Protein AF-A0A357CZT4-F1 (afdb_monomer_lite)

Foldseek 3Di:
DDDDDDDDPDDDPPDDDDDDPPDDDDDDDDDFPDDPDWDQDPVRPDIAHPVRGDD

Structure (mmCIF, N/CA/C/O backbone):
data_AF-A0A357CZT4-F1
#
_entry.id   AF-A0A357CZT4-F1
#
loop_
_atom_site.group_PDB
_atom_site.id
_atom_site.type_symbol
_atom_site.label_atom_id
_atom_site.label_alt_id
_atom_site.label_comp_id
_atom_site.label_asym_id
_atom_site.label_entity_id
_atom_site.label_seq_id
_atom_site.pdbx_PDB_ins_code
_atom_site.Cartn_x
_atom_site.Cartn_y
_atom_site.Cartn_z
_atom_site.occupancy
_atom_site.B_iso_or_equiv
_atom_site.auth_seq_id
_atom_site.auth_comp_id
_atom_site.auth_asym_id
_atom_site.auth_atom_id
_atom_site.pdbx_PDB_model_num
ATOM 1 N N . LEU A 1 1 ? 8.061 13.814 7.376 1.00 78.50 1 LEU A N 1
ATOM 2 C CA . LEU A 1 1 ? 6.827 14.533 7.762 1.00 78.50 1 LEU A CA 1
ATOM 3 C C . LEU A 1 1 ? 5.816 13.620 8.467 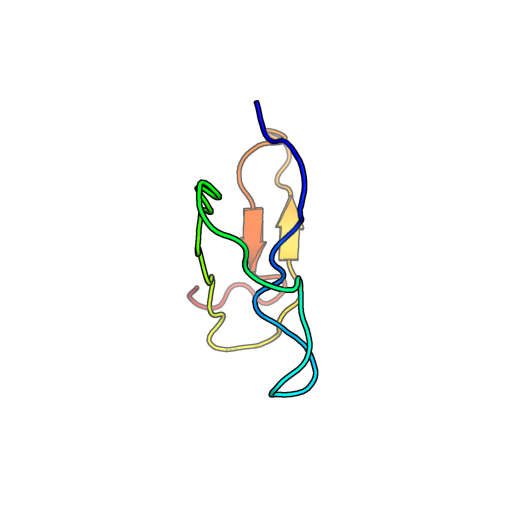1.00 78.50 1 LEU A C 1
ATOM 5 O O . LEU A 1 1 ? 4.839 14.134 8.974 1.00 78.50 1 LEU A O 1
ATOM 9 N N . HIS A 1 2 ? 6.008 12.298 8.525 1.00 93.00 2 HIS A N 1
ATOM 10 C CA . HIS A 1 2 ? 5.040 11.421 9.192 1.00 93.00 2 HIS A CA 1
ATOM 11 C C . HIS A 1 2 ? 5.200 11.470 10.712 1.00 93.00 2 HIS A C 1
ATOM 13 O O . HIS A 1 2 ? 6.321 11.560 11.217 1.00 93.00 2 HIS A O 1
ATOM 19 N N . GLU A 1 3 ? 4.071 11.394 11.405 1.00 93.44 3 GLU A N 1
ATOM 20 C CA . GLU A 1 3 ? 3.972 11.234 12.850 1.00 93.44 3 GLU A CA 1
ATOM 21 C C . GLU A 1 3 ? 3.094 10.023 13.161 1.00 93.44 3 GLU A C 1
ATOM 23 O O . GLU A 1 3 ? 2.334 9.557 12.311 1.00 93.44 3 GLU A O 1
ATOM 28 N N . GLY A 1 4 ? 3.235 9.481 14.369 1.00 93.81 4 GLY A N 1
ATOM 29 C CA . GLY A 1 4 ? 2.427 8.343 14.781 1.00 93.81 4 GLY A CA 1
ATOM 30 C C . GLY A 1 4 ? 0.935 8.695 14.890 1.00 93.81 4 GLY A C 1
ATOM 31 O O . GLY A 1 4 ? 0.583 9.857 15.089 1.00 93.81 4 GLY A O 1
ATOM 32 N N . PRO A 1 5 ? 0.050 7.687 14.865 1.00 94.25 5 PRO A N 1
ATOM 33 C CA . PRO A 1 5 ? 0.362 6.260 14.797 1.00 94.25 5 PRO A CA 1
ATOM 34 C C . PRO A 1 5 ? 0.597 5.752 13.368 1.00 94.25 5 PRO A C 1
ATOM 36 O O . PRO A 1 5 ? -0.037 6.212 12.423 1.00 94.25 5 PRO A O 1
ATOM 39 N N . ASP A 1 6 ? 1.429 4.715 13.238 1.00 93.69 6 ASP A N 1
ATOM 40 C CA . ASP A 1 6 ? 1.505 3.936 12.001 1.00 93.69 6 ASP A CA 1
ATOM 41 C C . ASP A 1 6 ? 0.192 3.167 11.778 1.00 93.69 6 ASP A C 1
ATOM 43 O O . ASP A 1 6 ? -0.346 2.539 12.700 1.00 93.69 6 ASP A O 1
ATOM 47 N N . VAL A 1 7 ? -0.307 3.176 10.538 1.00 94.31 7 VAL A N 1
ATOM 48 C CA . VAL A 1 7 ? -1.527 2.462 10.131 1.00 94.31 7 VAL A CA 1
ATOM 49 C C . VAL A 1 7 ? -1.180 1.424 9.054 1.00 94.31 7 VAL A C 1
ATOM 51 O O . VAL A 1 7 ? -1.334 1.689 7.862 1.00 94.31 7 VAL A O 1
ATOM 54 N N . PRO A 1 8 ? -0.660 0.238 9.434 1.00 94.12 8 PRO A N 1
ATOM 55 C CA . PRO A 1 8 ? -0.318 -0.795 8.464 1.00 94.12 8 PRO A CA 1
ATOM 56 C C . PRO A 1 8 ? -1.578 -1.348 7.787 1.00 94.12 8 PRO A C 1
ATOM 58 O O . PRO A 1 8 ? -2.540 -1.731 8.449 1.00 94.12 8 PRO A O 1
ATOM 61 N N . ASN A 1 9 ? -1.539 -1.477 6.459 1.00 94.62 9 ASN A N 1
ATOM 62 C CA . ASN A 1 9 ? -2.636 -2.035 5.653 1.00 94.62 9 ASN A CA 1
ATOM 63 C C . ASN A 1 9 ? -2.670 -3.579 5.647 1.00 94.62 9 ASN A C 1
ATOM 65 O O . ASN A 1 9 ? -3.244 -4.198 4.754 1.00 94.62 9 ASN A O 1
ATOM 69 N N . TYR A 1 10 ? -2.029 -4.215 6.628 1.00 94.44 10 TYR A N 1
ATOM 70 C CA . TYR A 1 10 ? -1.984 -5.661 6.805 1.00 94.44 10 TYR A CA 1
ATOM 71 C C . TYR A 1 10 ? -2.096 -6.008 8.289 1.00 94.44 10 TYR A C 1
ATOM 73 O O . TYR A 1 10 ? -1.699 -5.241 9.164 1.00 94.44 10 TYR A O 1
ATOM 81 N N . GLY A 1 11 ? -2.599 -7.206 8.571 1.00 94.00 11 GLY A N 1
ATOM 82 C CA . GLY A 1 11 ? -2.711 -7.729 9.925 1.00 94.00 11 GLY A CA 1
ATOM 83 C C . GLY A 1 11 ? -4.075 -8.358 10.202 1.00 94.00 11 GLY A C 1
ATOM 84 O O . GLY A 1 11 ? -4.913 -8.464 9.305 1.00 94.00 11 GLY A O 1
ATOM 85 N N . PRO A 1 12 ? -4.300 -8.819 11.443 1.00 94.88 12 PRO A N 1
ATOM 86 C CA . PRO A 1 12 ? -5.571 -9.408 11.841 1.00 94.88 12 PRO A CA 1
ATOM 87 C C . PRO A 1 12 ? -6.702 -8.374 11.827 1.00 94.88 12 PRO A C 1
ATOM 89 O O . PRO A 1 12 ? -6.548 -7.273 12.358 1.00 94.88 12 PRO A O 1
ATOM 92 N N . ALA A 1 13 ? -7.862 -8.753 11.287 1.00 92.44 13 ALA A N 1
ATOM 93 C CA . ALA A 1 13 ? -9.053 -7.910 11.306 1.00 92.44 13 ALA A CA 1
ATOM 94 C C . ALA A 1 13 ? -9.432 -7.497 12.743 1.00 92.44 13 ALA A C 1
ATOM 96 O O . ALA A 1 13 ? -9.342 -8.294 13.680 1.00 92.44 13 ALA A O 1
ATOM 97 N N . GLY A 1 14 ? -9.848 -6.239 12.915 1.00 91.00 14 GLY A N 1
ATOM 98 C CA . GLY A 1 14 ? -10.214 -5.678 14.221 1.00 91.00 14 GLY A CA 1
ATOM 99 C C . GLY A 1 14 ? -9.030 -5.309 15.126 1.00 91.00 14 GLY A C 1
ATOM 100 O O . GLY A 1 14 ? -9.253 -4.923 16.273 1.00 91.00 14 GLY A O 1
ATOM 101 N N . ARG A 1 15 ? -7.781 -5.406 14.644 1.00 91.62 15 ARG A N 1
ATOM 102 C CA . ARG A 1 15 ? -6.597 -4.865 15.330 1.00 91.62 15 ARG A CA 1
ATOM 103 C C . ARG A 1 15 ? -6.069 -3.611 14.639 1.00 91.62 15 ARG A C 1
ATOM 105 O O . ARG A 1 15 ? -6.165 -3.480 13.428 1.00 91.62 15 ARG A O 1
ATOM 112 N N . GLY A 1 16 ? -5.488 -2.713 15.430 1.00 90.69 16 GLY A N 1
ATOM 113 C CA . GLY A 1 16 ? -4.906 -1.459 14.961 1.00 90.69 16 GLY A CA 1
ATOM 114 C C . GLY A 1 16 ? -4.943 -0.375 16.042 1.00 90.69 16 GLY A C 1
ATOM 115 O O . GLY A 1 16 ? -5.350 -0.652 17.177 1.00 90.69 16 GLY A O 1
ATOM 116 N N . PRO A 1 17 ? -4.522 0.855 15.708 1.00 93.06 17 PRO A N 1
ATOM 117 C CA . PRO A 1 17 ? -4.628 1.999 16.603 1.00 93.06 17 PRO A CA 1
ATOM 118 C C . PRO A 1 17 ? -6.082 2.252 17.015 1.00 93.06 17 PRO A C 1
ATOM 120 O O . PRO A 1 17 ? -7.002 2.184 16.199 1.00 93.06 17 PRO A O 1
ATOM 123 N N . ARG A 1 18 ? -6.303 2.577 18.291 1.00 93.69 18 ARG A N 1
ATOM 124 C CA . ARG A 1 18 ? -7.626 2.991 18.767 1.00 93.69 18 ARG A CA 1
ATOM 125 C C . ARG A 1 18 ? -7.886 4.428 18.323 1.00 93.69 18 ARG A C 1
ATOM 127 O O . ARG A 1 18 ? -7.205 5.334 18.797 1.00 93.69 18 ARG A O 1
ATOM 134 N N . LEU A 1 19 ? -8.884 4.618 17.461 1.00 94.88 19 LEU A N 1
ATOM 135 C CA . LEU A 1 19 ? -9.289 5.939 16.984 1.00 94.88 19 LEU A CA 1
ATOM 136 C C . LEU A 1 19 ? -9.822 6.803 18.131 1.00 94.88 19 LEU A C 1
ATOM 138 O O . LEU A 1 19 ? -10.569 6.331 18.994 1.00 94.88 19 LEU A O 1
ATOM 142 N N . GLN A 1 20 ? -9.433 8.074 18.120 1.00 96.12 20 GLN A N 1
ATOM 143 C CA . GLN A 1 20 ? -9.841 9.085 19.091 1.00 96.12 20 GLN A CA 1
ATOM 144 C C . GLN A 1 20 ? -10.211 10.374 18.360 1.00 96.12 20 GLN A C 1
ATOM 146 O O . GLN A 1 20 ? -9.695 10.666 17.280 1.00 96.12 20 GLN A O 1
ATOM 151 N N . THR A 1 21 ? -11.109 11.154 18.954 1.00 97.56 21 THR A N 1
ATOM 152 C CA . THR A 1 21 ? -11.526 12.447 18.407 1.00 97.56 21 THR A CA 1
ATOM 153 C C . THR A 1 21 ? -10.323 13.362 18.182 1.00 97.56 21 THR A C 1
ATOM 155 O O . THR A 1 21 ? -9.465 13.484 19.051 1.00 97.56 21 THR A O 1
ATOM 158 N N . GLY A 1 22 ? -10.283 14.021 17.021 1.00 97.19 22 GLY A N 1
ATOM 159 C CA . GLY A 1 22 ? -9.211 14.945 16.641 1.00 97.19 22 GLY A 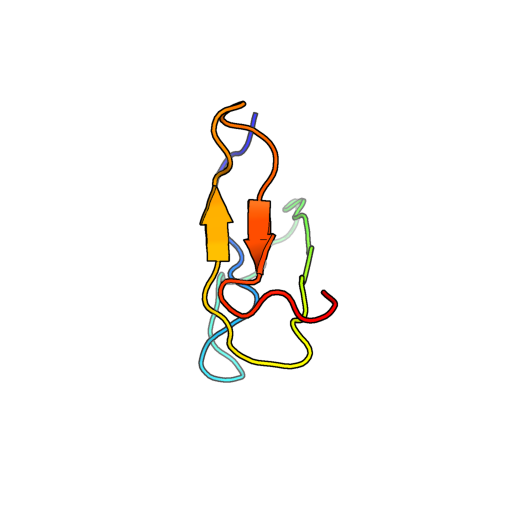CA 1
ATOM 160 C C . GLY A 1 22 ? -8.032 14.291 15.916 1.00 97.19 22 GLY A C 1
ATOM 161 O O . GLY A 1 22 ? -7.190 15.008 15.384 1.00 97.19 22 GLY A O 1
ATOM 162 N N . MET A 1 23 ? -7.981 12.958 15.834 1.00 96.75 23 MET A N 1
ATOM 163 C CA . MET A 1 23 ? -6.987 12.279 15.004 1.00 96.75 23 MET A CA 1
ATOM 164 C C . MET A 1 23 ? -7.223 12.564 13.517 1.00 96.75 23 MET A C 1
ATOM 166 O O . MET A 1 23 ? -8.356 12.519 13.038 1.00 96.75 23 MET A O 1
ATOM 170 N N . THR A 1 24 ? -6.132 12.794 12.788 1.00 95.50 24 THR A N 1
ATOM 171 C CA . THR A 1 24 ? -6.104 12.832 11.322 1.00 95.50 24 THR A CA 1
ATOM 172 C C . THR A 1 24 ? -5.117 11.775 10.855 1.00 95.50 24 THR A C 1
ATOM 174 O O . THR A 1 24 ? -3.970 11.777 11.287 1.00 95.50 24 THR A O 1
ATOM 177 N N . LEU A 1 25 ? -5.575 10.841 10.024 1.00 95.06 25 LEU A N 1
ATOM 178 C CA . LEU A 1 25 ? -4.795 9.682 9.591 1.00 95.06 25 LEU A CA 1
ATOM 179 C C . LEU A 1 25 ? -4.821 9.579 8.067 1.00 95.06 25 LEU A C 1
ATOM 181 O O . LEU A 1 25 ? -5.847 9.862 7.446 1.00 95.06 25 LEU A O 1
ATOM 185 N N . ALA A 1 26 ? -3.718 9.116 7.486 1.00 95.38 26 ALA A N 1
ATOM 186 C CA . ALA A 1 26 ? -3.675 8.672 6.100 1.00 95.38 26 ALA A CA 1
ATOM 187 C C . ALA A 1 26 ? -3.942 7.162 6.038 1.00 95.38 26 ALA A C 1
ATOM 189 O O . ALA A 1 26 ? -3.357 6.390 6.798 1.00 95.38 26 ALA A O 1
ATOM 190 N N . ILE A 1 27 ? -4.839 6.749 5.140 1.00 94.62 27 ILE A N 1
ATOM 191 C CA . ILE A 1 27 ? -5.102 5.341 4.823 1.00 94.62 27 ILE A CA 1
ATOM 192 C C . ILE A 1 27 ? -4.722 5.133 3.361 1.00 94.62 27 ILE A C 1
ATOM 194 O O . ILE A 1 27 ? -5.408 5.616 2.462 1.00 94.62 27 ILE A O 1
ATOM 198 N N . GLU A 1 28 ? -3.611 4.442 3.133 1.00 96.88 28 GLU A N 1
ATOM 199 C CA . GLU A 1 28 ? -2.954 4.366 1.823 1.00 96.88 28 GLU A CA 1
ATOM 200 C C . GLU A 1 28 ? -2.554 2.924 1.465 1.00 96.88 28 GLU A C 1
ATOM 202 O O . GLU A 1 28 ? -1.375 2.573 1.472 1.00 96.88 28 GLU A O 1
ATOM 207 N N . PRO A 1 29 ? -3.524 2.027 1.202 1.00 96.00 29 PRO A N 1
ATOM 208 C CA . PRO A 1 29 ? -3.221 0.652 0.830 1.00 96.00 29 PRO A CA 1
ATOM 209 C C . PRO A 1 29 ? -2.584 0.575 -0.559 1.00 96.00 29 PRO A C 1
ATOM 211 O O . PRO A 1 29 ? -3.064 1.174 -1.518 1.00 96.00 29 PRO A O 1
ATOM 214 N N . MET A 1 30 ? -1.537 -0.238 -0.665 1.00 97.62 30 MET A N 1
ATOM 215 C CA . MET A 1 30 ? -0.878 -0.611 -1.917 1.00 97.62 30 MET A CA 1
ATOM 216 C C . MET A 1 30 ? -1.041 -2.121 -2.071 1.00 97.62 30 MET A C 1
ATOM 218 O O . MET A 1 30 ? -0.720 -2.870 -1.144 1.00 97.62 30 MET A O 1
ATOM 222 N N . ILE A 1 31 ? -1.612 -2.566 -3.192 1.00 97.50 31 ILE A N 1
ATOM 223 C CA . ILE A 1 31 ? -2.027 -3.958 -3.388 1.00 97.50 31 ILE A CA 1
ATOM 224 C C . ILE A 1 31 ? -1.280 -4.549 -4.576 1.00 97.50 31 ILE A C 1
ATOM 226 O O . ILE A 1 31 ? -1.488 -4.144 -5.713 1.00 97.50 31 ILE A O 1
ATOM 230 N N . ASN A 1 32 ? -0.474 -5.574 -4.314 1.00 98.31 32 ASN A N 1
ATOM 231 C CA . ASN A 1 32 ? 0.272 -6.276 -5.353 1.00 98.31 32 ASN A CA 1
ATOM 232 C C . ASN A 1 32 ? -0.559 -7.439 -5.913 1.00 98.31 32 ASN A C 1
ATOM 234 O O . ASN A 1 32 ? -1.141 -8.213 -5.153 1.00 98.31 32 ASN A O 1
ATOM 238 N N . VAL A 1 33 ? -0.537 -7.638 -7.235 1.00 98.38 33 VAL A N 1
ATOM 239 C CA . VAL A 1 33 ? -1.175 -8.801 -7.890 1.00 98.38 33 VAL A CA 1
ATOM 240 C C . VAL A 1 33 ? -0.509 -10.126 -7.494 1.00 98.38 33 VAL A C 1
ATOM 242 O O . VAL A 1 33 ? -1.146 -11.178 -7.509 1.00 98.38 33 VAL A O 1
ATOM 245 N N . GLY A 1 34 ? 0.791 -10.097 -7.205 1.00 97.69 34 GLY A N 1
ATOM 246 C CA . GLY A 1 34 ? 1.575 -11.275 -6.856 1.00 97.69 34 GLY A CA 1
ATOM 247 C C . GLY A 1 34 ? 1.955 -11.321 -5.381 1.00 97.69 34 GLY A C 1
ATOM 248 O O . GLY A 1 34 ? 1.100 -11.438 -4.508 1.00 97.69 34 GLY A O 1
ATOM 249 N N . THR A 1 35 ? 3.254 -11.293 -5.096 1.00 97.69 35 THR A N 1
ATOM 250 C CA . THR A 1 35 ? 3.750 -11.339 -3.711 1.00 97.69 35 THR A CA 1
ATOM 251 C C . THR A 1 35 ? 3.735 -9.952 -3.057 1.00 97.69 35 THR A C 1
ATOM 253 O O . THR A 1 35 ? 3.846 -8.933 -3.735 1.00 97.69 35 THR A O 1
ATOM 256 N N . TRP A 1 36 ? 3.676 -9.898 -1.723 1.00 97.12 36 TRP A N 1
ATOM 257 C CA . TRP A 1 36 ? 3.787 -8.649 -0.952 1.00 97.12 36 TRP A CA 1
ATOM 258 C C . TRP A 1 36 ? 5.213 -8.074 -0.915 1.00 97.12 36 TRP A C 1
ATOM 260 O O . TRP 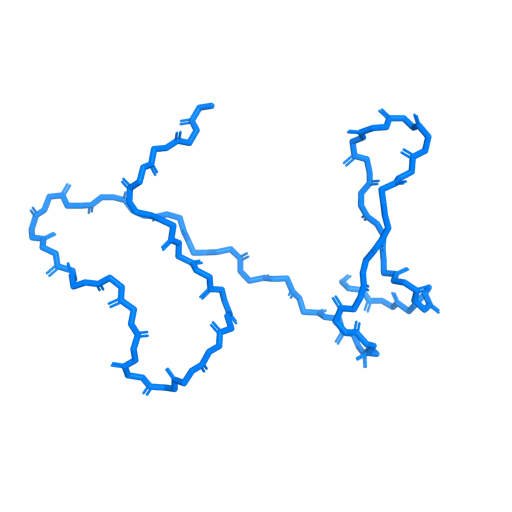A 1 36 ? 5.422 -6.970 -0.420 1.00 97.12 36 TRP A O 1
ATOM 270 N N . GLN A 1 37 ? 6.206 -8.824 -1.402 1.00 98.12 37 GLN A N 1
ATOM 271 C CA . GLN A 1 37 ? 7.602 -8.404 -1.365 1.00 98.12 37 GLN A CA 1
ATOM 272 C C . GLN A 1 37 ? 7.831 -7.211 -2.295 1.00 98.12 37 GLN A C 1
ATOM 274 O O . GLN A 1 37 ? 7.236 -7.115 -3.370 1.00 98.12 37 GLN A O 1
ATOM 279 N N . VAL A 1 38 ? 8.744 -6.328 -1.901 1.00 98.38 38 VAL A N 1
ATOM 280 C CA . VAL A 1 38 ? 9.126 -5.131 -2.657 1.00 98.38 38 VAL A CA 1
ATOM 281 C C . VAL A 1 38 ? 10.643 -4.963 -2.666 1.00 98.38 38 VAL A C 1
ATOM 283 O O . VAL A 1 38 ? 11.344 -5.521 -1.820 1.00 98.38 38 VAL A O 1
ATOM 286 N N . ARG A 1 39 ? 11.156 -4.167 -3.607 1.00 98.12 39 ARG A N 1
ATOM 287 C CA . ARG A 1 39 ? 12.550 -3.705 -3.616 1.00 98.12 39 ARG A CA 1
ATOM 288 C C . ARG A 1 39 ? 12.626 -2.213 -3.917 1.00 98.12 39 ARG A C 1
ATOM 290 O O . ARG A 1 39 ? 11.849 -1.694 -4.717 1.00 98.12 39 ARG A O 1
ATOM 297 N N . VAL A 1 40 ? 13.593 -1.542 -3.300 1.00 98.50 40 VAL A N 1
ATOM 298 C CA . VAL A 1 40 ? 13.900 -0.132 -3.567 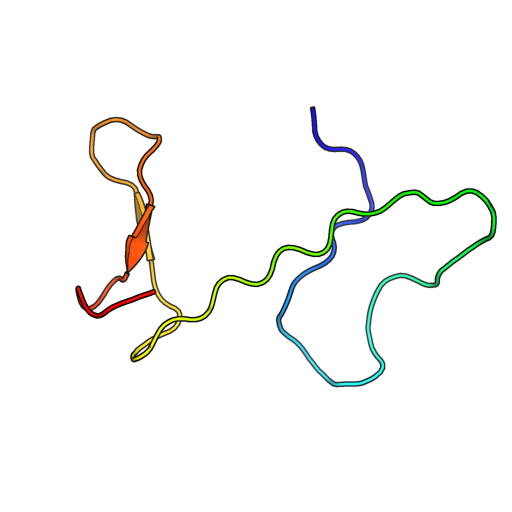1.00 98.50 40 VAL A CA 1
ATOM 299 C C . VAL A 1 40 ? 14.936 -0.068 -4.686 1.00 98.50 40 VAL A C 1
ATOM 301 O O . VAL A 1 40 ? 15.962 -0.747 -4.616 1.00 98.50 40 VAL A O 1
ATOM 304 N N . LEU A 1 41 ? 14.671 0.725 -5.724 1.00 98.38 41 LEU A N 1
ATOM 305 C CA . LEU A 1 41 ? 15.603 0.907 -6.837 1.00 98.38 41 LEU A CA 1
ATOM 306 C C . LEU A 1 41 ? 16.820 1.757 -6.434 1.00 98.38 41 LEU A C 1
ATOM 308 O O . LEU A 1 41 ? 16.881 2.360 -5.360 1.00 98.38 41 LEU A O 1
ATOM 312 N N . GLU A 1 42 ? 17.813 1.822 -7.322 1.00 98.44 42 GLU A N 1
ATOM 313 C CA . GLU A 1 42 ? 19.081 2.521 -7.075 1.00 98.44 42 GLU A CA 1
ATOM 314 C C . GLU A 1 42 ? 18.905 4.012 -6.767 1.00 98.44 42 GLU A C 1
ATOM 316 O O . GLU A 1 42 ? 19.674 4.562 -5.980 1.00 98.44 42 GLU A O 1
ATOM 321 N N . ASN A 1 43 ? 17.842 4.633 -7.294 1.00 98.31 43 ASN A N 1
ATOM 322 C CA . ASN A 1 43 ? 17.493 6.032 -7.037 1.00 98.31 43 ASN A CA 1
ATOM 323 C C . ASN A 1 43 ? 16.993 6.313 -5.606 1.00 98.31 43 ASN A C 1
ATOM 325 O O . ASN A 1 43 ? 16.752 7.470 -5.279 1.00 98.31 43 ASN A O 1
ATOM 329 N N . LYS A 1 44 ? 16.842 5.281 -4.763 1.00 97.56 44 LYS A N 1
ATOM 330 C CA . LYS A 1 44 ? 16.431 5.364 -3.348 1.00 97.56 44 LYS A CA 1
ATOM 331 C C . LYS A 1 44 ? 15.021 5.909 -3.098 1.00 97.56 44 LYS A C 1
ATOM 333 O O . LYS A 1 44 ? 14.685 6.184 -1.952 1.00 97.56 44 LYS A O 1
ATOM 338 N N . TRP A 1 45 ? 14.198 6.006 -4.140 1.00 97.81 45 TRP A N 1
ATOM 339 C CA . TRP A 1 45 ? 12.831 6.525 -4.058 1.00 97.81 45 TRP A CA 1
ATOM 340 C C . TRP A 1 45 ? 11.808 5.559 -4.634 1.00 97.81 45 TRP A C 1
ATOM 342 O O . TRP A 1 45 ? 10.794 5.275 -4.006 1.00 97.81 45 TRP A O 1
ATOM 352 N N . THR A 1 46 ? 12.064 5.041 -5.832 1.00 98.25 46 THR A N 1
ATOM 353 C CA . THR A 1 46 ? 11.117 4.157 -6.501 1.00 98.25 46 THR A CA 1
ATOM 354 C C . THR A 1 46 ? 11.112 2.796 -5.819 1.00 98.25 46 THR A C 1
ATOM 356 O O . THR A 1 46 ? 12.139 2.116 -5.751 1.00 98.25 46 THR A O 1
ATOM 359 N N . VAL A 1 47 ? 9.935 2.391 -5.353 1.00 98.44 47 VAL A N 1
ATOM 360 C CA . VAL A 1 47 ? 9.671 1.054 -4.826 1.00 98.44 47 VAL A CA 1
ATOM 361 C C . VAL A 1 47 ? 8.903 0.277 -5.889 1.00 98.44 47 VAL A C 1
ATOM 363 O O . VAL A 1 47 ? 7.924 0.780 -6.435 1.00 98.44 47 VAL A O 1
ATOM 366 N N . VAL A 1 48 ? 9.367 -0.929 -6.212 1.00 98.50 48 VAL A N 1
ATOM 367 C CA . VAL A 1 48 ? 8.707 -1.825 -7.176 1.00 98.50 48 VAL A CA 1
ATOM 368 C C . VAL A 1 48 ? 8.409 -3.174 -6.533 1.00 98.50 48 VAL A C 1
ATOM 370 O O . VAL A 1 48 ? 9.076 -3.574 -5.573 1.00 98.50 48 VAL A O 1
ATOM 373 N N . THR A 1 49 ? 7.430 -3.893 -7.080 1.00 98.69 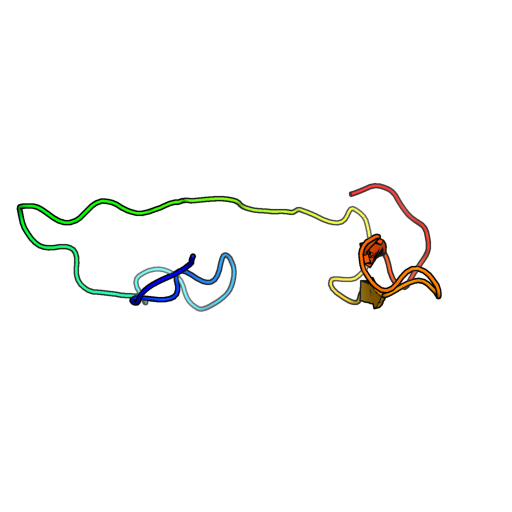49 THR A N 1
ATOM 374 C CA . THR A 1 49 ? 7.102 -5.260 -6.658 1.00 98.69 49 THR A CA 1
ATOM 375 C C . THR A 1 49 ? 8.309 -6.186 -6.822 1.00 98.69 49 THR A C 1
ATOM 377 O O . THR A 1 49 ? 9.090 -6.091 -7.776 1.00 98.69 49 THR A O 1
ATOM 380 N N . GLY A 1 50 ? 8.491 -7.096 -5.864 1.00 98.25 50 GLY A N 1
ATOM 381 C CA . GLY A 1 50 ? 9.613 -8.034 -5.853 1.00 98.25 50 GLY A CA 1
ATOM 382 C C . GLY A 1 50 ? 9.591 -8.984 -7.052 1.00 98.25 50 GLY A C 1
ATOM 383 O O . GLY A 1 50 ? 10.646 -9.310 -7.596 1.00 98.25 50 GLY A O 1
ATOM 384 N N . ASP A 1 51 ? 8.392 -9.351 -7.507 1.00 98.19 51 ASP A N 1
ATOM 385 C CA . ASP A 1 51 ? 8.147 -10.259 -8.630 1.00 98.19 51 ASP A CA 1
ATOM 386 C C . ASP A 1 51 ? 7.903 -9.552 -9.978 1.00 98.19 51 ASP A C 1
ATOM 388 O O . ASP A 1 51 ? 7.710 -10.224 -10.990 1.00 98.19 51 ASP A O 1
ATOM 392 N N . GLY A 1 52 ? 7.927 -8.214 -10.014 1.00 98.00 52 GLY A N 1
ATOM 393 C CA . GLY A 1 52 ? 7.743 -7.418 -11.231 1.00 98.00 52 GLY A CA 1
ATOM 394 C C . GLY A 1 52 ? 6.314 -7.387 -11.785 1.00 98.00 52 GLY A C 1
ATOM 395 O O . GLY A 1 52 ? 6.113 -6.878 -12.888 1.00 98.00 52 GLY A O 1
ATOM 396 N N . LYS A 1 53 ? 5.320 -7.921 -11.061 1.00 98.38 53 LYS A N 1
ATOM 397 C CA . LYS A 1 53 ? 3.902 -7.810 -11.439 1.00 98.38 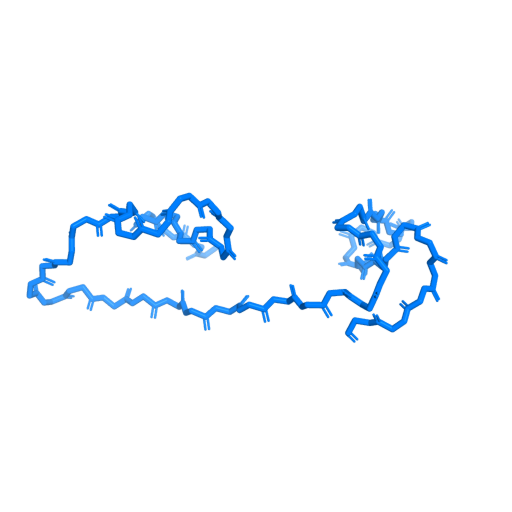53 LYS A CA 1
ATOM 398 C C . LYS A 1 53 ? 3.329 -6.443 -11.054 1.00 98.38 53 LYS A C 1
ATOM 400 O O . LYS A 1 53 ? 3.971 -5.664 -10.353 1.00 98.38 53 LYS A O 1
ATOM 405 N N . LEU A 1 54 ? 2.109 -6.163 -11.512 1.00 98.25 54 LEU A N 1
ATOM 406 C CA . LEU A 1 54 ? 1.409 -4.917 -11.203 1.00 98.25 54 LEU A CA 1
ATOM 407 C C . LEU A 1 54 ? 1.154 -4.762 -9.695 1.00 98.25 54 LEU A C 1
ATOM 409 O O . LEU A 1 54 ? 0.825 -5.733 -9.002 1.00 98.25 54 LEU A O 1
ATOM 413 N N . SER A 1 55 ? 1.288 -3.517 -9.249 1.00 95.50 55 SER A N 1
ATOM 414 C CA . SER A 1 55 ? 0.776 -2.961 -7.999 1.00 95.50 55 SER A CA 1
ATOM 415 C C . SER A 1 55 ? 0.025 -1.675 -8.314 1.00 95.50 55 SER A C 1
ATOM 417 O O . SER A 1 55 ? 0.305 -1.091 -9.387 1.00 95.50 55 SER A O 1
#

Radius of gyration: 14.4 Å; chains: 1; bounding box: 31×26×30 Å

pLDDT: mean 95.82, std 3.23, range [78.5, 98.69]

Sequence (55 aa):
LHEGPDVPNYGPAGRGPRLQTGMTLAIEPMINVGTWQVRVLENKWTVVTGDGKLS

Secondary structure (DSSP, 8-state):
---SPP--S-SSTT-S----TT----------SS-S-EEE-TTSS-EEETTS---